Protein AF-A0A210Q8X9-F1 (afdb_monomer)

Sequence (97 aa):
MRQTYISLVETNIYQSVLCLDESNIYQSFLCLDETNMYQSVLCLDETNIYQSFLCLDETTMYQSVLCLDKTNIYQSALCLDETNIYQSFLCLDEANM

pLDDT: mean 89.74, std 10.31, range [41.16, 97.44]

Radius of gyration: 13.38 Å; Cα contacts (8 Å, |Δi|>4): 290; chains: 1; bounding box: 28×17×47 Å

Structure (mmCIF, N/CA/C/O backbone):
data_AF-A0A210Q8X9-F1
#
_entry.id   AF-A0A210Q8X9-F1
#
loop_
_atom_site.group_PDB
_atom_site.id
_atom_site.type_symbol
_atom_site.label_atom_id
_atom_site.label_alt_id
_atom_site.label_comp_id
_atom_site.label_asym_id
_atom_site.label_entity_id
_atom_site.label_seq_id
_atom_site.pdbx_PDB_ins_code
_atom_site.Cartn_x
_atom_site.Cartn_y
_atom_site.Cartn_z
_atom_site.occupancy
_atom_site.B_iso_or_equiv
_atom_site.auth_seq_id
_atom_site.auth_comp_id
_atom_site.auth_asym_id
_atom_site.auth_atom_id
_atom_site.pdbx_PDB_model_num
ATOM 1 N N . MET A 1 1 ? -3.373 -6.920 20.091 1.00 58.03 1 MET A N 1
ATOM 2 C CA . MET A 1 1 ? -3.508 -6.974 18.623 1.00 58.03 1 MET A CA 1
ATOM 3 C C . MET A 1 1 ? -4.982 -7.116 18.312 1.00 58.03 1 MET A C 1
ATOM 5 O O . MET A 1 1 ? -5.615 -7.991 18.892 1.00 58.03 1 MET A O 1
ATOM 9 N N . ARG A 1 2 ? -5.539 -6.174 17.550 1.00 74.88 2 ARG A N 1
ATOM 10 C CA . ARG A 1 2 ? -6.982 -6.047 17.339 1.00 74.88 2 ARG A CA 1
ATOM 11 C C . ARG A 1 2 ? -7.366 -6.736 16.033 1.00 74.88 2 ARG A C 1
ATOM 13 O O . ARG A 1 2 ? -6.728 -6.498 15.012 1.00 74.88 2 ARG A O 1
ATOM 20 N N . GLN A 1 3 ? -8.365 -7.607 16.117 1.00 86.19 3 GLN A N 1
ATOM 21 C CA . GLN A 1 3 ? -9.056 -8.162 14.962 1.00 86.19 3 GLN A CA 1
ATOM 22 C C . GLN A 1 3 ? -10.394 -7.442 14.853 1.00 86.19 3 GLN A C 1
ATOM 24 O O . GLN A 1 3 ? -11.138 -7.368 15.837 1.00 86.19 3 GLN A O 1
ATOM 29 N N . THR A 1 4 ? -10.688 -6.897 13.686 1.00 88.19 4 THR A N 1
ATOM 30 C CA . THR A 1 4 ? -11.949 -6.219 13.392 1.00 88.19 4 THR A CA 1
ATOM 31 C C . THR A 1 4 ? -12.498 -6.710 12.067 1.00 88.19 4 THR A C 1
ATOM 33 O O . THR A 1 4 ? -11.827 -7.387 11.296 1.00 88.19 4 THR A O 1
ATOM 36 N N . TYR A 1 5 ? -13.775 -6.435 11.832 1.00 93.00 5 TYR A N 1
ATOM 37 C CA . TYR A 1 5 ? -14.353 -6.640 10.510 1.00 93.00 5 TYR A CA 1
ATOM 38 C C . TYR A 1 5 ? -14.135 -5.396 9.641 1.00 93.00 5 TYR A C 1
ATOM 40 O O . TYR A 1 5 ? -13.689 -5.499 8.505 1.00 93.00 5 TYR A O 1
ATOM 48 N N . ILE A 1 6 ? -14.404 -4.222 10.211 1.00 93.56 6 ILE A N 1
ATOM 49 C CA . ILE A 1 6 ? -14.130 -2.911 9.623 1.00 93.56 6 ILE A CA 1
ATOM 50 C C . ILE A 1 6 ? -13.310 -2.125 10.642 1.00 93.56 6 ILE A C 1
ATOM 52 O O . ILE A 1 6 ? -13.643 -2.134 11.834 1.00 93.56 6 ILE A O 1
ATOM 56 N N . SER A 1 7 ? -12.259 -1.469 10.163 1.00 90.00 7 SER A N 1
ATOM 57 C CA . SER A 1 7 ? -11.501 -0.461 10.893 1.00 90.00 7 SER A CA 1
ATOM 58 C C . SER A 1 7 ? -11.629 0.885 10.197 1.00 90.00 7 SER A C 1
ATOM 60 O O . SER A 1 7 ? -11.745 0.932 8.974 1.00 90.00 7 SER A O 1
ATOM 62 N N . LEU A 1 8 ? -11.685 1.940 11.001 1.00 89.75 8 LEU A N 1
ATOM 63 C CA . LEU A 1 8 ? -11.798 3.321 10.557 1.00 89.75 8 LEU A CA 1
ATOM 64 C C . LEU A 1 8 ? -10.887 4.159 11.454 1.00 89.75 8 LEU A C 1
ATOM 66 O O . LEU A 1 8 ? -11.181 4.293 12.647 1.00 89.75 8 LEU A O 1
ATOM 70 N N . VAL A 1 9 ? -9.858 4.773 10.873 1.00 87.31 9 VAL A N 1
ATOM 71 C CA . VAL A 1 9 ? -9.013 5.776 11.538 1.00 87.31 9 VAL A CA 1
ATOM 72 C C . VAL A 1 9 ? -8.388 5.270 12.850 1.00 87.31 9 VAL A C 1
ATOM 74 O O . VAL A 1 9 ? -8.555 5.848 13.931 1.00 87.31 9 VAL A O 1
ATOM 77 N N . GLU A 1 10 ? -7.641 4.176 12.784 1.00 83.75 10 GLU A N 1
ATOM 78 C CA . GLU A 1 10 ? -6.754 3.710 13.849 1.00 83.75 10 GLU A CA 1
ATOM 79 C C . GLU A 1 10 ? -5.277 3.755 13.403 1.00 83.75 10 GLU A C 1
ATOM 81 O O . GLU A 1 10 ? -4.891 4.104 12.289 1.00 83.75 10 GLU A O 1
ATOM 86 N N . THR A 1 11 ? -4.381 3.503 14.353 1.00 88.88 11 THR A N 1
ATOM 87 C CA . THR A 1 11 ? -2.934 3.619 14.099 1.00 88.88 11 THR A CA 1
ATOM 88 C C . THR A 1 11 ? -2.286 2.287 13.756 1.00 88.88 11 THR A C 1
ATOM 90 O O . THR A 1 11 ? -1.218 2.263 13.145 1.00 88.88 11 THR A O 1
ATOM 93 N N . ASN A 1 12 ? -2.872 1.183 14.226 1.00 92.06 12 ASN A N 1
ATOM 94 C CA . ASN A 1 12 ? -2.286 -0.148 14.151 1.00 92.06 12 ASN A CA 1
ATOM 95 C C . ASN A 1 12 ? -3.375 -1.223 14.149 1.00 92.06 12 ASN A C 1
ATOM 97 O O . ASN A 1 12 ? -3.981 -1.504 15.189 1.00 92.06 12 ASN A O 1
ATOM 101 N N . ILE A 1 13 ? -3.528 -1.900 13.018 1.00 93.38 13 ILE A N 1
ATOM 102 C CA . ILE A 1 13 ? -4.460 -3.009 12.842 1.00 93.38 13 ILE A CA 1
ATOM 103 C C . ILE A 1 13 ? -3.686 -4.293 12.620 1.00 93.38 13 ILE A C 1
ATOM 105 O O . ILE A 1 13 ? -2.798 -4.388 11.777 1.00 93.38 13 ILE A O 1
ATOM 109 N N . TYR A 1 14 ? -4.027 -5.316 13.401 1.00 94.50 14 TYR A N 1
ATOM 110 C CA . TYR A 1 14 ? -3.431 -6.628 13.191 1.00 94.50 14 TYR A CA 1
ATOM 111 C C . TYR A 1 14 ? -4.143 -7.386 12.076 1.00 94.50 14 TYR A C 1
ATOM 113 O O . TYR A 1 14 ? -3.495 -8.010 11.244 1.00 94.50 14 TYR A O 1
ATOM 121 N N . GLN A 1 15 ? -5.474 -7.334 12.058 1.00 94.88 15 GLN A N 1
ATOM 122 C CA . GLN A 1 15 ? -6.260 -7.979 11.020 1.00 94.88 15 GLN A CA 1
ATOM 123 C C . GLN A 1 15 ? -7.608 -7.278 10.861 1.00 94.88 15 GLN A C 1
ATOM 125 O O . GLN A 1 15 ? -8.313 -7.088 11.855 1.00 94.88 15 GLN A O 1
ATOM 130 N N . SER A 1 16 ? -7.980 -6.958 9.626 1.00 95.12 16 SER A N 1
ATOM 131 C CA . SER A 1 16 ? -9.333 -6.524 9.275 1.00 95.12 16 SER A CA 1
ATOM 132 C C . SER A 1 16 ? -9.806 -7.181 7.982 1.00 95.12 16 SER A C 1
ATOM 134 O O . SER A 1 16 ? -9.028 -7.819 7.277 1.00 95.12 16 SER A O 1
ATOM 136 N N . VAL A 1 17 ? -11.093 -7.058 7.667 1.00 96.19 17 VAL A N 1
ATOM 137 C CA . VAL A 1 17 ? -11.567 -7.295 6.295 1.00 96.19 17 VAL A CA 1
ATOM 138 C C . VAL A 1 17 ? -11.451 -6.005 5.492 1.00 96.19 17 VAL A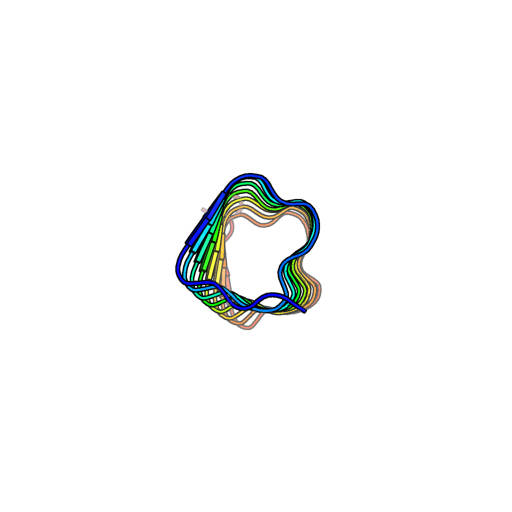 C 1
ATOM 140 O O . VAL A 1 17 ? -11.018 -6.041 4.345 1.00 96.19 17 VAL A O 1
ATOM 143 N N . LEU A 1 18 ? -11.815 -4.879 6.102 1.00 95.88 18 LEU A N 1
ATOM 144 C CA . LEU A 1 18 ? -11.733 -3.558 5.495 1.00 95.88 18 LEU A CA 1
ATOM 145 C C . LEU A 1 18 ? -11.020 -2.597 6.444 1.00 95.88 18 LEU A C 1
ATOM 147 O O . LEU A 1 18 ? -11.388 -2.512 7.622 1.00 95.88 18 LEU A O 1
ATOM 151 N N . CYS A 1 19 ? -10.025 -1.892 5.930 1.00 94.25 19 CYS A N 1
ATOM 152 C CA . CYS A 1 19 ? -9.402 -0.750 6.584 1.00 94.25 19 CYS A CA 1
ATOM 153 C C . CYS A 1 19 ? -9.597 0.498 5.723 1.00 94.25 19 CYS A C 1
ATOM 155 O O . CYS A 1 19 ? -9.804 0.381 4.512 1.00 94.25 19 CYS A O 1
ATOM 157 N N . LEU A 1 20 ? -9.628 1.646 6.392 1.00 94.62 20 LEU A N 1
ATOM 158 C CA . LEU A 1 20 ? -9.726 2.955 5.771 1.00 94.62 20 LEU A CA 1
ATOM 159 C C . LEU A 1 20 ? -9.012 3.974 6.667 1.00 94.62 20 LEU A C 1
ATOM 161 O O . LEU A 1 20 ? -9.330 4.053 7.864 1.00 94.62 20 LEU A O 1
ATOM 165 N N . ASP A 1 21 ? -8.143 4.789 6.073 1.00 92.06 21 ASP A N 1
ATOM 166 C CA . ASP A 1 21 ? -7.463 5.923 6.720 1.00 92.06 21 ASP A CA 1
ATOM 167 C C . ASP A 1 21 ? -6.629 5.542 7.972 1.00 92.06 21 ASP A C 1
ATOM 169 O O . ASP A 1 21 ? -6.585 6.259 8.980 1.00 92.06 21 ASP A O 1
ATOM 173 N N . GLU A 1 22 ? -5.973 4.390 7.955 1.00 88.94 22 GLU A N 1
ATOM 174 C CA . GLU A 1 22 ? -5.084 3.859 8.989 1.00 88.94 22 GLU A CA 1
ATOM 175 C C . GLU A 1 22 ? -3.599 4.098 8.674 1.00 88.94 22 GLU A C 1
ATOM 177 O O . GLU A 1 22 ? -3.138 4.311 7.554 1.00 88.94 22 GLU A O 1
ATOM 182 N N . SER A 1 23 ? -2.766 4.021 9.714 1.00 90.81 23 SER A N 1
ATOM 183 C CA . SER A 1 23 ? -1.316 4.185 9.535 1.00 90.81 23 SER A CA 1
ATOM 184 C C . SER A 1 23 ? -0.572 2.877 9.251 1.00 90.81 23 SER A C 1
ATOM 186 O O . SER A 1 23 ? 0.385 2.871 8.480 1.00 90.81 23 SER A O 1
ATOM 188 N N . ASN A 1 24 ? -0.932 1.779 9.925 1.00 93.75 24 ASN A N 1
ATOM 189 C CA . ASN A 1 24 ? -0.208 0.509 9.818 1.00 93.75 24 ASN A CA 1
ATOM 190 C C . ASN A 1 24 ? -1.155 -0.680 9.929 1.00 93.75 24 ASN A C 1
ATOM 192 O O . ASN A 1 24 ? -1.810 -0.863 10.960 1.00 93.75 24 ASN A O 1
ATOM 196 N N . ILE A 1 25 ? -1.156 -1.547 8.922 1.00 94.31 25 ILE A N 1
ATOM 197 C CA . ILE A 1 25 ? -1.989 -2.746 8.914 1.00 94.31 25 ILE A CA 1
ATOM 198 C C . ILE A 1 25 ? -1.138 -3.956 8.563 1.00 94.31 25 ILE A C 1
ATOM 200 O O . ILE A 1 25 ? -0.400 -3.997 7.576 1.00 94.31 25 ILE A O 1
ATOM 204 N N . TYR A 1 26 ? -1.253 -4.979 9.401 1.00 96.38 26 TYR A N 1
ATOM 205 C CA . TYR A 1 26 ? -0.541 -6.226 9.185 1.00 96.38 26 TYR A CA 1
ATOM 206 C C . TYR A 1 26 ? -1.244 -7.105 8.141 1.00 96.38 26 TYR A C 1
ATOM 208 O O . TYR A 1 26 ? -0.595 -7.615 7.231 1.00 96.38 26 TYR A O 1
ATOM 216 N N . GLN A 1 27 ? -2.564 -7.268 8.239 1.00 96.12 27 GLN A N 1
ATOM 217 C CA . GLN A 1 27 ? -3.355 -8.035 7.277 1.00 96.12 27 GLN A CA 1
ATOM 218 C C . GLN A 1 27 ? -4.714 -7.384 7.031 1.00 96.12 27 GLN A C 1
ATOM 220 O O . GLN A 1 27 ? -5.436 -7.068 7.978 1.00 96.12 27 GLN A O 1
ATOM 225 N N . SER A 1 28 ? -5.097 -7.266 5.764 1.00 96.19 28 SER A N 1
ATOM 226 C CA . SER A 1 28 ? -6.469 -6.943 5.379 1.00 96.19 28 SER A CA 1
ATOM 227 C C . SER A 1 28 ? -6.901 -7.700 4.132 1.00 96.19 28 SER A C 1
ATOM 229 O O . SER A 1 28 ? -6.076 -8.239 3.397 1.00 96.19 28 SER A O 1
ATOM 231 N N . PHE A 1 29 ? -8.203 -7.747 3.873 1.00 96.81 29 PHE A N 1
ATOM 232 C CA . PHE A 1 29 ? -8.679 -8.104 2.542 1.00 96.81 29 PHE A CA 1
ATOM 233 C C . PHE A 1 29 ? -8.635 -6.880 1.619 1.00 96.81 29 PHE A C 1
ATOM 235 O O . PHE A 1 29 ? -8.106 -6.975 0.514 1.00 96.81 29 PHE A O 1
ATOM 242 N N . LEU A 1 30 ? -9.138 -5.740 2.094 1.00 96.19 30 LEU A N 1
ATOM 243 C CA 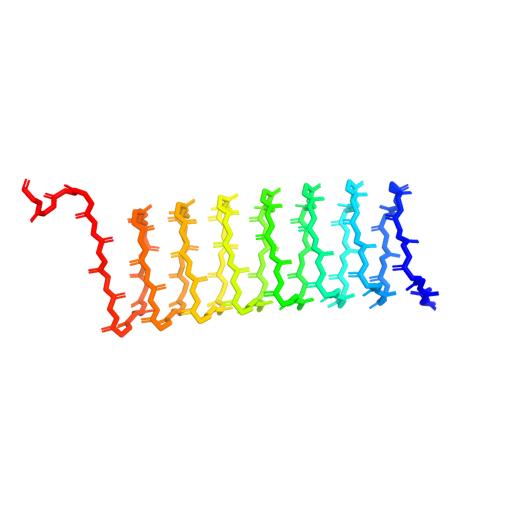. LEU A 1 30 ? -9.189 -4.475 1.369 1.00 96.19 30 LEU A CA 1
ATOM 244 C C . LEU A 1 30 ? -8.652 -3.333 2.243 1.00 96.19 30 LEU A C 1
ATOM 246 O O . LEU A 1 30 ? -9.046 -3.215 3.407 1.00 96.19 30 LEU A O 1
ATOM 250 N N . CYS A 1 31 ? -7.788 -2.509 1.664 1.00 93.75 31 CYS A N 1
ATOM 251 C CA . CYS A 1 31 ? -7.216 -1.314 2.281 1.00 93.75 31 CYS A CA 1
ATOM 252 C C . CYS A 1 31 ? -7.311 -0.124 1.339 1.00 93.75 31 CYS A C 1
ATOM 254 O O . CYS A 1 31 ? -7.247 -0.309 0.118 1.00 93.75 31 CYS A O 1
ATOM 256 N N . LEU A 1 32 ? -7.570 1.038 1.931 1.00 94.38 32 LEU A N 1
ATOM 257 C CA . LEU A 1 32 ? -7.756 2.300 1.235 1.00 94.38 32 LEU A CA 1
ATOM 258 C C . LEU A 1 32 ? -7.095 3.412 2.049 1.00 94.38 32 LEU A C 1
ATOM 260 O O . LEU A 1 32 ? -7.404 3.559 3.234 1.00 94.38 32 LEU A O 1
ATOM 264 N N . ASP A 1 33 ? -6.277 4.228 1.389 1.00 92.12 33 ASP A N 1
ATOM 265 C CA . ASP A 1 33 ? -5.677 5.435 1.967 1.00 92.12 33 ASP A CA 1
ATOM 266 C C . ASP A 1 33 ? -4.786 5.162 3.201 1.00 92.12 33 ASP A C 1
ATOM 268 O O . ASP A 1 33 ? -4.832 5.887 4.201 1.00 92.12 33 ASP A O 1
ATOM 272 N N . GLU A 1 34 ? -3.951 4.115 3.166 1.00 89.44 34 GLU A N 1
ATOM 273 C CA . GLU A 1 34 ? -3.076 3.747 4.288 1.00 89.44 34 GLU A CA 1
ATOM 274 C C . GLU A 1 34 ? -1.593 4.079 4.039 1.00 89.44 34 GLU A C 1
ATOM 276 O O . GLU A 1 34 ? -1.079 4.265 2.933 1.00 89.44 34 GLU A O 1
ATOM 281 N N . THR A 1 35 ? -0.827 4.189 5.127 1.00 92.12 35 THR A N 1
ATOM 282 C CA . THR A 1 35 ? 0.614 4.474 4.997 1.00 92.12 35 THR A CA 1
ATOM 283 C C . THR A 1 35 ? 1.442 3.205 4.792 1.00 92.12 35 THR A C 1
ATOM 285 O O . THR A 1 35 ? 2.354 3.185 3.964 1.00 92.12 35 THR A O 1
ATOM 288 N N . ASN A 1 36 ? 1.185 2.152 5.577 1.00 94.19 36 ASN A N 1
ATOM 289 C CA . ASN A 1 36 ? 1.974 0.922 5.543 1.00 94.19 36 ASN A CA 1
ATOM 290 C C . ASN A 1 36 ? 1.101 -0.330 5.629 1.00 94.19 36 ASN A C 1
ATOM 292 O O . ASN A 1 36 ? 0.437 -0.588 6.637 1.00 94.19 36 ASN A O 1
ATOM 296 N N . MET A 1 37 ? 1.249 -1.176 4.617 1.00 95.50 37 MET A N 1
ATOM 297 C CA . MET A 1 37 ? 0.511 -2.414 4.437 1.00 95.50 37 MET A CA 1
ATOM 298 C C . MET A 1 37 ? 1.466 -3.594 4.333 1.00 95.50 37 MET A C 1
ATOM 300 O O . MET A 1 37 ? 2.286 -3.683 3.418 1.00 95.50 37 MET A O 1
ATOM 304 N N . TYR A 1 38 ? 1.366 -4.546 5.259 1.00 97.31 38 TYR A N 1
ATOM 305 C CA . TYR A 1 38 ? 2.179 -5.755 5.155 1.00 97.31 38 TYR A CA 1
ATOM 306 C C . TYR A 1 38 ? 1.574 -6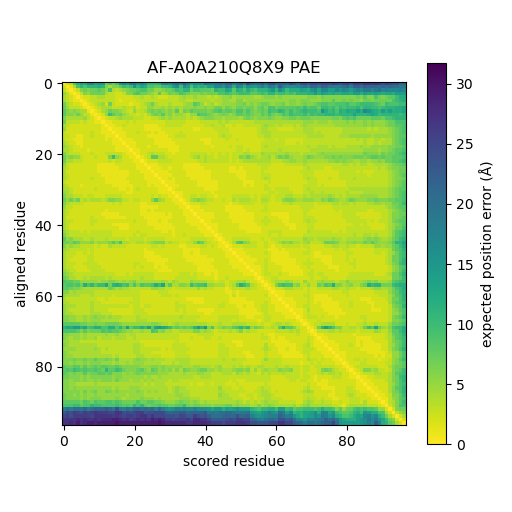.759 4.165 1.00 97.31 38 TYR A C 1
ATOM 308 O O . TYR A 1 38 ? 2.264 -7.217 3.256 1.00 97.31 38 TYR A O 1
ATOM 316 N N . GLN A 1 39 ? 0.291 -7.090 4.307 1.00 97.00 39 GLN A N 1
ATOM 317 C CA . GLN A 1 39 ? -0.403 -8.019 3.416 1.00 97.00 39 GLN A CA 1
ATOM 318 C C . GLN A 1 39 ? -1.834 -7.562 3.142 1.00 97.00 39 GLN A C 1
ATOM 320 O O . GLN A 1 39 ? -2.610 -7.341 4.075 1.00 97.00 39 GLN A O 1
ATOM 325 N N . SER A 1 40 ? -2.204 -7.510 1.866 1.00 96.50 40 SER A N 1
ATOM 326 C CA . SER A 1 40 ? -3.587 -7.331 1.433 1.00 96.50 40 SER A CA 1
ATOM 327 C C . SER A 1 40 ? -3.947 -8.243 0.262 1.00 96.50 40 SER A C 1
ATOM 329 O O . SER A 1 40 ? -3.084 -8.849 -0.378 1.00 96.50 40 SER A O 1
ATOM 331 N N . VAL A 1 41 ? -5.243 -8.367 -0.021 1.00 97.44 41 VAL A N 1
ATOM 332 C CA . VAL A 1 41 ? -5.686 -8.850 -1.336 1.00 97.44 41 VAL A CA 1
ATOM 333 C C . VAL A 1 41 ? -5.786 -7.667 -2.293 1.00 97.44 41 VAL A C 1
ATOM 335 O O . VAL A 1 41 ? -5.312 -7.757 -3.422 1.00 97.44 41 VAL A O 1
ATOM 338 N N . LEU A 1 42 ? -6.385 -6.571 -1.831 1.00 96.88 42 LEU A N 1
ATOM 339 C CA . LEU A 1 42 ? -6.593 -5.342 -2.582 1.00 96.88 42 LEU A CA 1
ATOM 340 C C . LEU A 1 42 ? -6.048 -4.154 -1.781 1.00 96.88 42 LEU A C 1
ATOM 342 O O . LEU A 1 42 ? -6.390 -4.007 -0.606 1.00 96.88 42 LEU A O 1
ATOM 346 N N . CYS A 1 43 ? -5.252 -3.313 -2.434 1.00 93.56 43 CYS A N 1
ATOM 347 C CA . CYS A 1 43 ? -4.786 -2.027 -1.916 1.00 93.56 43 CYS A CA 1
ATOM 348 C C . CYS A 1 43 ? -5.043 -0.920 -2.933 1.00 93.56 43 CYS A C 1
ATOM 350 O O . CYS A 1 43 ? -4.887 -1.146 -4.140 1.00 93.56 43 CYS A O 1
ATOM 352 N N . LEU A 1 44 ? -5.466 0.227 -2.413 1.00 94.06 44 LEU A N 1
ATOM 353 C CA . LEU A 1 44 ? -5.720 1.447 -3.158 1.00 94.06 44 LEU A CA 1
ATOM 354 C C . LEU A 1 44 ? -5.125 2.620 -2.367 1.00 94.06 44 LEU A C 1
ATOM 356 O O . LEU A 1 44 ? -5.426 2.753 -1.182 1.00 94.06 44 LEU A O 1
ATOM 360 N N . ASP A 1 45 ? -4.347 3.466 -3.032 1.00 90.69 45 ASP A N 1
ATOM 361 C CA . ASP A 1 45 ? -3.864 4.757 -2.519 1.00 90.69 45 ASP A CA 1
ATOM 362 C C . ASP A 1 45 ? -3.018 4.641 -1.225 1.00 90.69 45 ASP A C 1
ATOM 364 O O . ASP A 1 45 ? -3.167 5.355 -0.237 1.00 90.69 45 ASP A O 1
ATOM 368 N N . GLU A 1 46 ? -2.076 3.713 -1.237 1.00 85.44 46 GLU A N 1
ATOM 369 C CA . GLU A 1 46 ? -1.102 3.374 -0.206 1.00 85.44 46 GLU A CA 1
ATOM 370 C C . GLU A 1 46 ? 0.302 3.945 -0.465 1.00 85.44 46 GLU A C 1
ATOM 372 O O . GLU A 1 46 ? 0.837 4.004 -1.576 1.00 85.44 46 GLU A O 1
ATOM 377 N N . THR A 1 47 ? 1.038 4.240 0.608 1.00 92.06 47 THR A N 1
ATOM 378 C CA . THR A 1 47 ? 2.454 4.625 0.444 1.00 92.06 47 THR A CA 1
ATOM 379 C C . THR A 1 47 ? 3.377 3.416 0.253 1.00 92.06 47 THR A C 1
ATOM 381 O O . THR A 1 47 ? 4.209 3.404 -0.661 1.00 92.06 47 THR A O 1
ATOM 384 N N . ASN A 1 48 ? 3.274 2.404 1.124 1.00 94.62 48 ASN A N 1
ATOM 385 C CA . ASN A 1 48 ? 4.166 1.242 1.121 1.00 94.62 48 ASN A CA 1
ATOM 386 C C . ASN A 1 48 ? 3.404 -0.071 1.304 1.00 94.62 48 ASN A C 1
ATOM 388 O O . ASN A 1 48 ? 2.780 -0.292 2.344 1.00 94.62 48 ASN A O 1
ATOM 392 N N . ILE A 1 49 ? 3.582 -0.997 0.361 1.00 94.81 49 ILE A N 1
ATOM 393 C CA . ILE A 1 49 ? 3.034 -2.353 0.445 1.00 94.81 49 ILE A CA 1
ATOM 394 C C . ILE A 1 49 ? 4.142 -3.388 0.350 1.00 94.81 49 ILE A C 1
ATOM 396 O O . ILE A 1 49 ? 4.953 -3.391 -0.581 1.00 94.81 49 ILE A O 1
ATOM 400 N N . TYR A 1 50 ? 4.134 -4.334 1.283 1.00 97.31 50 TYR A N 1
ATOM 401 C CA . TYR A 1 50 ? 5.009 -5.492 1.192 1.00 97.31 50 TYR A CA 1
ATOM 402 C C . TYR A 1 50 ? 4.440 -6.562 0.249 1.00 97.31 50 TYR A C 1
ATOM 404 O O . TYR A 1 50 ? 5.136 -7.006 -0.662 1.00 97.31 50 TYR A O 1
ATOM 412 N N . GLN A 1 51 ? 3.179 -6.962 0.423 1.00 97.12 51 GLN A N 1
ATOM 413 C CA . GLN A 1 51 ? 2.528 -7.962 -0.425 1.00 97.12 51 GLN A CA 1
ATOM 414 C C . GLN A 1 51 ? 1.072 -7.605 -0.722 1.00 97.12 51 GLN A C 1
ATOM 416 O O . GLN A 1 51 ? 0.295 -7.354 0.197 1.00 97.12 51 GLN A O 1
ATOM 421 N N . SER A 1 52 ? 0.689 -7.668 -1.997 1.00 96.81 52 SER A N 1
ATOM 422 C CA . SER A 1 52 ? -0.712 -7.595 -2.418 1.00 96.81 52 SER A CA 1
ATOM 423 C C . SER A 1 52 ? -1.006 -8.554 -3.575 1.00 96.81 52 SER A C 1
ATOM 425 O O . SER A 1 52 ? -0.105 -8.961 -4.303 1.00 96.81 52 SER A O 1
ATOM 427 N N . PHE A 1 53 ? -2.267 -8.934 -3.777 1.00 96.88 53 PHE A N 1
ATOM 428 C CA . PHE A 1 53 ? -2.665 -9.542 -5.045 1.00 96.88 53 PHE A CA 1
ATOM 429 C C . PHE A 1 53 ? -2.847 -8.466 -6.125 1.00 96.88 53 PHE A C 1
ATOM 431 O O . PHE A 1 53 ? -2.284 -8.595 -7.213 1.00 96.88 53 PHE A O 1
ATOM 438 N N . LEU A 1 54 ? -3.587 -7.400 -5.815 1.00 96.06 54 LEU A N 1
ATOM 439 C CA . LEU A 1 54 ? -3.848 -6.270 -6.705 1.00 96.06 54 LEU A CA 1
ATOM 440 C C . LEU A 1 54 ? -3.632 -4.939 -5.977 1.00 96.06 54 LEU A C 1
ATOM 442 O O . LEU A 1 54 ? -4.049 -4.749 -4.835 1.00 96.06 54 LEU A O 1
ATOM 446 N N . CYS A 1 55 ? -2.972 -4.021 -6.666 1.00 92.62 55 CYS A N 1
ATOM 447 C CA . CYS A 1 55 ? -2.370 -2.846 -6.070 1.00 92.62 55 CYS A CA 1
ATOM 448 C C . CYS A 1 55 ? -2.499 -1.657 -7.039 1.00 92.62 55 CYS A C 1
ATOM 450 O O . CYS A 1 55 ? -1.984 -1.755 -8.156 1.00 92.62 55 CYS A O 1
ATOM 452 N N . LEU A 1 56 ? -3.201 -0.585 -6.641 1.00 93.12 56 LEU A N 1
ATOM 453 C CA . LEU A 1 56 ? -3.541 0.580 -7.487 1.00 93.12 56 LEU A CA 1
ATOM 454 C C . LEU A 1 56 ? -3.042 1.889 -6.856 1.00 93.12 56 LEU A C 1
ATOM 456 O O . LEU A 1 56 ? -3.218 2.055 -5.663 1.00 93.12 56 LEU A O 1
ATOM 460 N N . ASP A 1 57 ? -2.303 2.711 -7.614 1.00 87.44 57 ASP A N 1
ATOM 461 C CA . ASP A 1 57 ? -1.756 4.032 -7.209 1.00 87.44 57 ASP A CA 1
ATOM 462 C C . ASP A 1 57 ? -0.927 4.078 -5.895 1.00 87.44 57 ASP A C 1
ATOM 464 O O . ASP A 1 57 ? -1.329 4.668 -4.903 1.00 87.44 57 ASP A O 1
ATOM 468 N N . GLU A 1 58 ? 0.268 3.453 -5.882 1.00 80.19 58 GLU A N 1
ATOM 469 C CA . GLU A 1 58 ? 1.178 3.447 -4.708 1.00 80.19 58 GLU A CA 1
ATOM 470 C C . GLU A 1 58 ? 2.530 4.047 -5.069 1.00 80.19 58 GLU A C 1
ATOM 472 O O . GLU A 1 58 ? 3.055 3.916 -6.180 1.00 80.19 58 GLU A O 1
ATOM 477 N N . THR A 1 59 ? 3.224 4.515 -4.036 1.00 87.56 59 THR A N 1
ATOM 478 C CA . THR A 1 59 ? 4.637 4.873 -4.162 1.00 87.56 59 THR A CA 1
ATOM 479 C C . THR A 1 59 ? 5.560 3.649 -4.247 1.00 87.56 59 THR A C 1
ATOM 481 O O . THR A 1 59 ? 6.424 3.592 -5.128 1.00 87.56 59 THR A O 1
ATOM 484 N 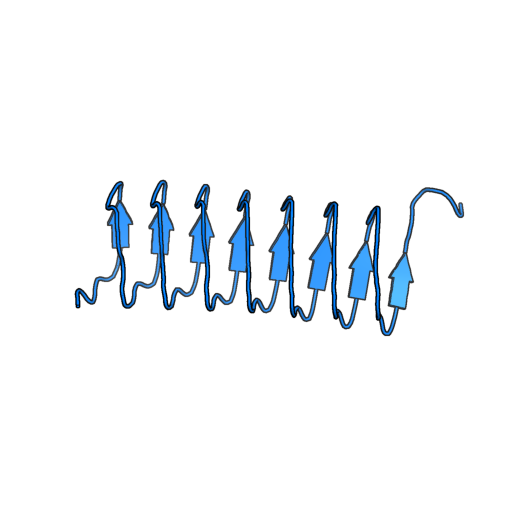N . THR A 1 60 ? 5.428 2.676 -3.335 1.00 92.25 60 THR A N 1
ATOM 485 C CA . THR A 1 60 ? 6.378 1.552 -3.234 1.00 92.25 60 THR A CA 1
ATOM 486 C C . THR A 1 60 ? 5.687 0.218 -2.996 1.00 92.25 60 THR A C 1
ATOM 488 O O . THR A 1 60 ? 4.919 0.054 -2.049 1.00 92.25 60 THR A O 1
ATOM 491 N N . MET A 1 61 ? 6.049 -0.777 -3.802 1.00 93.50 61 MET A N 1
ATOM 492 C CA . MET A 1 61 ? 5.483 -2.115 -3.736 1.00 93.50 61 MET A CA 1
ATOM 493 C C . MET A 1 61 ? 6.590 -3.177 -3.841 1.00 93.50 61 MET A C 1
ATOM 495 O O . MET A 1 61 ? 7.407 -3.169 -4.766 1.00 93.50 61 MET A O 1
ATOM 499 N N . TYR A 1 62 ? 6.646 -4.101 -2.878 1.00 96.19 62 TYR A N 1
ATOM 500 C CA . TYR A 1 62 ? 7.650 -5.168 -2.886 1.00 96.19 62 TYR A CA 1
ATOM 501 C C . TYR A 1 62 ? 7.224 -6.377 -3.735 1.00 96.19 62 TYR A C 1
ATOM 503 O O . TYR A 1 62 ? 7.957 -6.767 -4.643 1.00 96.19 62 TYR A O 1
ATOM 511 N N . GLN A 1 63 ? 6.058 -6.970 -3.473 1.00 95.75 63 GLN A N 1
ATOM 512 C CA . GLN A 1 63 ? 5.529 -8.093 -4.254 1.00 95.75 63 GLN A CA 1
ATOM 513 C C . GLN A 1 63 ? 4.040 -7.969 -4.579 1.00 95.75 63 GLN A C 1
ATOM 515 O O . GLN A 1 63 ? 3.209 -7.818 -3.681 1.00 95.75 63 GLN A O 1
ATOM 520 N N . SER A 1 64 ? 3.700 -8.114 -5.859 1.00 95.62 64 SER A N 1
ATOM 521 C CA . SER A 1 64 ? 2.313 -8.198 -6.305 1.00 95.62 64 SER A CA 1
ATOM 522 C C . SER A 1 64 ? 2.100 -9.229 -7.405 1.00 95.62 64 SER A C 1
ATOM 524 O O . SER A 1 64 ? 3.040 -9.726 -8.029 1.00 95.62 64 SER A O 1
ATOM 526 N N . VAL A 1 65 ? 0.836 -9.579 -7.643 1.00 96.44 65 VAL A N 1
ATOM 527 C CA . VAL A 1 65 ? 0.456 -10.257 -8.888 1.00 96.44 65 VAL A CA 1
ATOM 528 C C . VAL A 1 65 ? 0.165 -9.215 -9.964 1.00 96.44 65 VAL A C 1
ATOM 530 O O . VAL A 1 65 ? 0.632 -9.356 -11.092 1.00 96.44 65 VAL A O 1
ATOM 533 N N . LEU A 1 66 ? -0.591 -8.177 -9.609 1.00 94.81 66 LEU A N 1
ATOM 534 C CA . LEU A 1 66 ? -0.990 -7.086 -10.489 1.00 94.81 66 LEU A CA 1
ATOM 535 C C . LEU A 1 66 ? -0.643 -5.744 -9.839 1.00 94.81 66 LEU A C 1
ATOM 537 O O . LEU A 1 66 ? -1.052 -5.486 -8.703 1.00 94.81 66 LEU A O 1
ATOM 541 N N . CYS A 1 67 ? 0.051 -4.888 -10.581 1.00 91.31 67 CYS A N 1
ATOM 542 C CA . CYS A 1 67 ? 0.280 -3.491 -10.224 1.00 91.31 67 CYS A CA 1
ATOM 543 C C . CYS A 1 67 ? -0.107 -2.557 -11.361 1.00 91.31 67 CYS A C 1
ATOM 545 O O . CYS A 1 67 ? 0.121 -2.883 -12.530 1.00 91.31 67 CYS A O 1
ATOM 547 N N . LEU A 1 68 ? -0.736 -1.452 -10.969 1.00 91.88 68 LEU A N 1
ATOM 548 C CA . LEU A 1 68 ? -1.116 -0.349 -11.831 1.00 91.88 68 LEU A CA 1
ATOM 549 C C . LEU A 1 68 ? -0.664 0.962 -11.177 1.00 91.88 68 LEU A C 1
ATOM 551 O O . LEU A 1 68 ? -0.888 1.140 -9.972 1.00 91.88 68 LEU A O 1
ATOM 555 N N . ASP A 1 69 ? -0.101 1.861 -11.983 1.00 85.88 69 ASP A N 1
ATOM 556 C CA . ASP A 1 69 ? 0.237 3.243 -11.630 1.00 85.88 69 ASP A CA 1
ATOM 557 C C . ASP A 1 69 ? 1.153 3.368 -10.396 1.00 85.88 69 ASP A C 1
ATOM 559 O O . ASP A 1 69 ? 0.832 4.070 -9.437 1.00 85.88 69 ASP A O 1
ATOM 563 N N . LYS A 1 70 ? 2.299 2.670 -10.351 1.00 77.25 70 LYS A N 1
ATOM 564 C CA . LYS A 1 70 ? 3.274 2.788 -9.245 1.00 77.25 70 LYS A CA 1
ATOM 565 C C . LYS A 1 70 ? 4.564 3.488 -9.641 1.00 77.25 70 LYS A C 1
ATOM 567 O O . LYS A 1 70 ? 5.061 3.493 -10.771 1.00 77.25 70 LYS A O 1
ATOM 572 N N . THR A 1 71 ? 5.197 4.049 -8.612 1.00 83.94 71 THR A N 1
ATOM 573 C CA . THR A 1 71 ? 6.534 4.632 -8.765 1.00 83.94 71 THR A CA 1
ATOM 574 C C . THR A 1 71 ? 7.633 3.566 -8.707 1.00 83.94 71 THR A C 1
ATOM 576 O O . THR A 1 71 ? 8.565 3.607 -9.511 1.00 83.94 71 THR A O 1
ATOM 579 N N . ASN A 1 72 ? 7.567 2.624 -7.756 1.00 89.56 72 ASN A N 1
ATOM 580 C CA . ASN A 1 72 ? 8.612 1.616 -7.546 1.00 89.56 72 ASN A CA 1
ATOM 581 C C . ASN A 1 72 ? 8.049 0.226 -7.234 1.00 89.56 72 ASN A C 1
ATOM 583 O O . ASN A 1 72 ? 7.361 0.031 -6.230 1.00 89.56 72 ASN A O 1
ATOM 587 N N . ILE A 1 73 ? 8.454 -0.761 -8.032 1.00 90.25 73 ILE A N 1
ATOM 588 C CA . ILE A 1 73 ? 8.080 -2.169 -7.900 1.00 90.25 73 ILE A CA 1
ATOM 589 C C . ILE A 1 73 ? 9.323 -3.044 -7.839 1.00 90.25 73 ILE A C 1
ATOM 591 O O . ILE A 1 73 ? 10.171 -3.019 -8.734 1.00 90.25 73 ILE A O 1
ATOM 595 N N . TYR A 1 74 ? 9.414 -3.887 -6.812 1.00 93.69 74 TYR A N 1
ATOM 596 C CA . TYR A 1 74 ? 10.466 -4.897 -6.767 1.00 93.69 74 TYR A CA 1
ATOM 597 C C . TYR A 1 74 ? 10.104 -6.133 -7.607 1.00 93.69 74 TYR A C 1
ATOM 599 O O . TYR A 1 74 ? 10.878 -6.533 -8.476 1.00 93.69 74 TYR A O 1
ATOM 607 N N . GLN A 1 75 ? 8.928 -6.726 -7.397 1.00 94.00 75 GLN A N 1
ATOM 608 C CA . GLN A 1 75 ? 8.482 -7.916 -8.126 1.00 94.00 75 GLN A CA 1
ATOM 609 C C . GLN A 1 75 ? 6.986 -7.876 -8.426 1.00 94.00 75 GLN A C 1
ATOM 611 O O . GLN A 1 75 ? 6.179 -7.786 -7.507 1.00 94.00 75 GLN A O 1
ATOM 616 N N . SER A 1 76 ? 6.614 -8.052 -9.691 1.00 94.12 76 SER A N 1
ATOM 617 C CA . SER A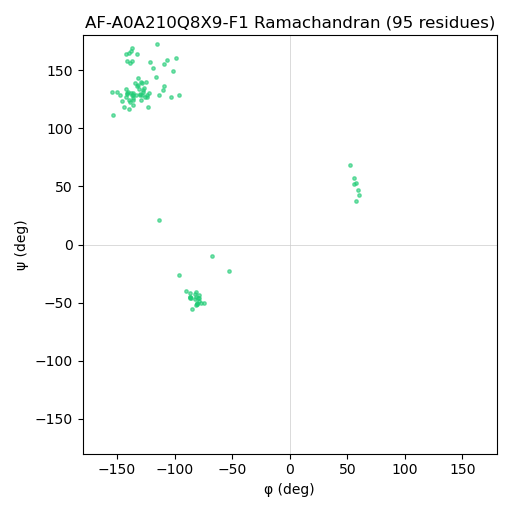 1 76 ? 5.219 -8.280 -10.085 1.00 94.12 76 SER A CA 1
ATOM 618 C C . SER A 1 76 ? 5.096 -9.385 -11.134 1.00 94.12 76 SER A C 1
ATOM 620 O O . SER A 1 76 ? 6.048 -9.677 -11.858 1.00 94.12 76 SER A O 1
ATOM 622 N N . ALA A 1 77 ? 3.923 -10.007 -11.263 1.00 95.56 77 ALA A N 1
ATOM 623 C CA . ALA A 1 77 ? 3.633 -10.786 -12.463 1.00 95.56 77 ALA A CA 1
ATOM 624 C C . ALA A 1 77 ? 3.274 -9.854 -13.632 1.00 95.56 77 ALA A C 1
ATOM 626 O O . ALA A 1 77 ? 3.875 -9.966 -14.700 1.00 95.56 77 ALA A O 1
ATOM 627 N N . LEU A 1 78 ? 2.348 -8.914 -13.431 1.00 93.94 78 LEU A N 1
ATOM 628 C CA . LEU A 1 78 ? 1.912 -7.955 -14.445 1.00 93.94 78 LEU A CA 1
ATOM 629 C C . LEU A 1 78 ? 1.999 -6.521 -13.903 1.00 93.94 78 LEU A C 1
ATOM 631 O O . LEU A 1 78 ? 1.535 -6.230 -12.800 1.00 93.94 78 LEU A O 1
ATOM 635 N N . CYS A 1 79 ? 2.578 -5.636 -14.704 1.00 91.12 79 CYS A N 1
ATOM 636 C CA . CYS A 1 79 ? 2.742 -4.214 -14.417 1.00 91.12 79 CYS A CA 1
ATOM 637 C C . CYS A 1 79 ? 2.139 -3.369 -15.537 1.00 91.12 79 CYS A C 1
ATOM 639 O O . CYS A 1 79 ? 2.330 -3.713 -16.711 1.00 91.12 79 CYS A O 1
ATOM 641 N N . LEU A 1 80 ? 1.469 -2.278 -15.170 1.00 91.19 80 LEU A N 1
ATOM 642 C CA . LEU A 1 80 ? 0.931 -1.280 -16.088 1.00 91.19 80 LEU A CA 1
ATOM 643 C C . LEU A 1 80 ? 1.288 0.131 -15.600 1.00 91.19 80 LEU A C 1
ATOM 645 O O . LEU A 1 80 ? 1.017 0.446 -14.447 1.00 91.19 80 LEU A O 1
ATOM 649 N N . ASP A 1 81 ? 1.863 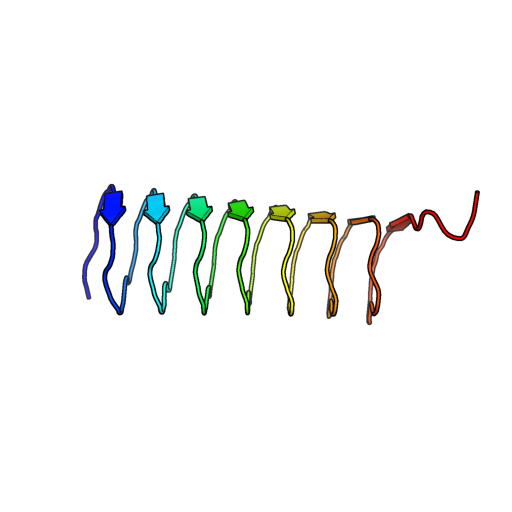0.948 -16.484 1.00 87.38 81 ASP A N 1
ATOM 650 C CA . ASP A 1 81 ? 2.139 2.378 -16.251 1.00 87.38 81 ASP A CA 1
ATOM 651 C C . ASP A 1 81 ? 3.017 2.640 -15.016 1.00 87.38 81 ASP A C 1
ATOM 653 O O . ASP A 1 81 ? 2.724 3.417 -14.111 1.00 87.38 81 ASP A O 1
ATOM 657 N N . GLU A 1 82 ? 4.153 1.945 -14.991 1.00 82.88 82 GLU A N 1
ATOM 658 C CA . GLU A 1 82 ? 5.068 1.903 -13.856 1.00 82.88 82 GLU A CA 1
ATOM 659 C C . GLU A 1 82 ? 6.372 2.648 -14.139 1.00 82.88 82 GLU A C 1
ATOM 661 O O . GLU A 1 82 ? 7.000 2.450 -15.178 1.00 82.88 82 GLU A O 1
ATOM 666 N N . THR A 1 83 ? 6.860 3.438 -13.177 1.00 86.75 83 THR A N 1
ATOM 667 C CA . THR A 1 83 ? 8.104 4.207 -13.387 1.00 86.75 83 THR A CA 1
ATOM 668 C C . THR A 1 83 ? 9.369 3.352 -13.233 1.00 86.75 83 THR A C 1
ATOM 670 O O . THR A 1 83 ? 10.290 3.455 -14.043 1.00 86.75 83 THR A O 1
ATOM 673 N N . ASN A 1 84 ? 9.459 2.521 -12.186 1.00 87.75 84 ASN A N 1
ATOM 674 C CA . ASN A 1 84 ? 10.622 1.666 -11.928 1.00 87.75 84 ASN A CA 1
ATOM 675 C C . ASN A 1 84 ? 10.193 0.253 -11.527 1.00 87.75 84 ASN A C 1
ATOM 677 O O . ASN A 1 84 ? 9.580 0.061 -10.479 1.00 87.75 84 ASN A O 1
ATOM 681 N N . ILE A 1 85 ? 10.610 -0.749 -12.304 1.00 89.00 85 ILE A N 1
ATOM 682 C CA . ILE A 1 85 ? 10.379 -2.167 -12.005 1.00 89.00 85 ILE A CA 1
ATOM 683 C C . ILE A 1 85 ? 11.711 -2.908 -11.979 1.00 89.00 85 ILE A C 1
ATOM 685 O O . ILE A 1 85 ? 12.468 -2.877 -12.949 1.00 89.00 85 ILE A O 1
ATOM 689 N N . TYR A 1 86 ? 11.985 -3.623 -10.889 1.00 92.19 86 TYR A N 1
ATOM 690 C CA . TYR A 1 86 ? 13.153 -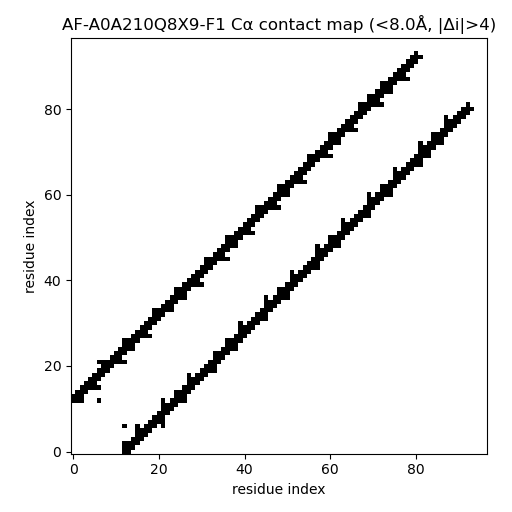4.500 -10.814 1.00 92.19 86 TYR A CA 1
ATOM 691 C C . TYR A 1 86 ? 12.917 -5.832 -11.539 1.00 92.19 86 TYR A C 1
ATOM 693 O O . TYR A 1 86 ? 13.787 -6.298 -12.276 1.00 92.19 86 TYR A O 1
ATOM 701 N N . GLN A 1 87 ? 11.743 -6.445 -11.359 1.00 91.69 87 GLN A N 1
ATOM 702 C CA . GLN A 1 87 ? 11.380 -7.687 -12.033 1.00 91.69 87 GLN A CA 1
ATOM 703 C C . GLN A 1 87 ? 9.875 -7.763 -12.316 1.00 91.69 87 GLN A C 1
ATOM 705 O O . GLN A 1 87 ? 9.055 -7.651 -11.405 1.00 91.69 87 GLN A O 1
ATOM 710 N N . SER A 1 88 ? 9.517 -8.045 -13.569 1.00 92.31 88 SER A N 1
ATOM 711 C CA . SER A 1 88 ? 8.155 -8.414 -13.958 1.00 92.31 88 SER A CA 1
ATOM 712 C C . SER A 1 88 ? 8.135 -9.553 -14.974 1.00 92.31 88 SER A C 1
ATOM 714 O O . SER A 1 88 ? 9.123 -9.793 -15.673 1.00 92.31 88 SER A O 1
ATOM 716 N N . PHE A 1 89 ? 7.021 -10.291 -15.037 1.00 92.94 89 PHE A N 1
ATOM 717 C CA . PHE A 1 89 ? 6.791 -11.250 -16.123 1.00 92.94 89 PHE A CA 1
ATOM 718 C C . PHE A 1 89 ? 6.268 -10.544 -17.382 1.00 92.94 89 PHE A C 1
ATOM 720 O O . PHE A 1 89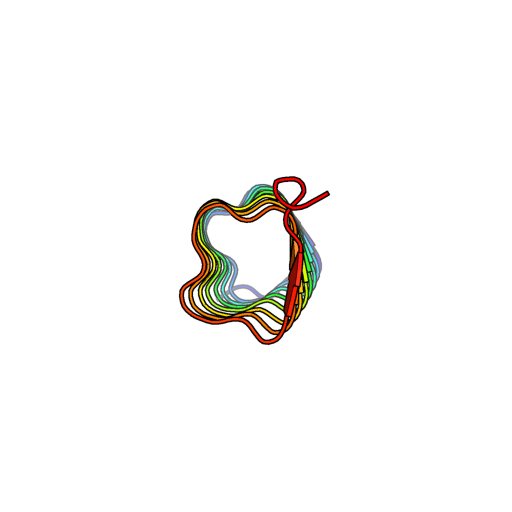 ? 6.714 -10.852 -18.486 1.00 92.94 89 PHE A O 1
ATOM 727 N N . LEU A 1 90 ? 5.364 -9.577 -17.218 1.00 92.00 90 LEU A N 1
ATOM 728 C CA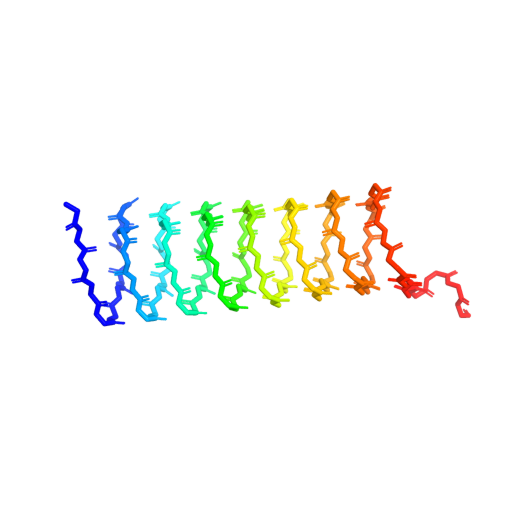 . LEU A 1 90 ? 4.900 -8.689 -18.280 1.00 92.00 90 LEU A CA 1
ATOM 729 C C . LEU A 1 90 ? 4.869 -7.246 -17.771 1.00 92.00 90 LEU A C 1
ATOM 731 O O . LEU A 1 90 ? 4.424 -6.989 -16.652 1.00 92.00 90 LEU A O 1
ATOM 735 N N . CYS A 1 91 ? 5.295 -6.316 -18.618 1.00 88.50 91 CYS A N 1
ATOM 736 C CA . CYS A 1 91 ? 5.187 -4.883 -18.382 1.00 88.50 91 CYS A CA 1
ATOM 737 C C . CYS A 1 91 ? 4.544 -4.239 -19.606 1.00 88.50 91 CYS A C 1
ATOM 739 O O . CYS A 1 91 ? 5.040 -4.423 -20.721 1.00 88.50 91 CYS A O 1
ATOM 741 N N . LEU A 1 92 ? 3.447 -3.521 -19.395 1.00 87.06 92 LEU A N 1
ATOM 742 C CA . LEU A 1 92 ? 2.838 -2.647 -20.386 1.00 87.06 92 LEU A CA 1
ATOM 743 C C . LEU A 1 92 ? 3.063 -1.212 -19.919 1.00 87.06 92 LEU A C 1
ATOM 745 O O . LEU A 1 92 ? 2.883 -0.911 -18.747 1.00 87.06 92 LEU A O 1
ATOM 749 N N . ASP A 1 93 ? 3.507 -0.358 -20.825 1.00 76.75 93 ASP A N 1
ATOM 750 C CA . ASP A 1 93 ? 3.792 1.044 -20.540 1.00 76.75 93 ASP A CA 1
ATOM 751 C C . ASP A 1 93 ? 3.223 1.854 -21.708 1.00 76.75 93 ASP A C 1
ATOM 753 O O . ASP A 1 93 ? 3.494 1.517 -22.872 1.00 76.75 93 ASP A O 1
ATOM 757 N N . GLU A 1 94 ? 2.419 2.883 -21.419 1.00 59.03 94 GLU A N 1
ATOM 758 C CA . GLU A 1 94 ? 1.900 3.823 -22.420 1.00 59.03 94 GLU A CA 1
ATOM 759 C C . GLU A 1 94 ? 3.013 4.434 -23.294 1.00 59.03 94 GLU A C 1
ATOM 761 O O . GLU A 1 94 ? 2.760 4.805 -24.442 1.00 59.03 94 GLU A O 1
ATOM 766 N N . ALA A 1 95 ? 4.269 4.457 -22.829 1.00 54.09 95 ALA A N 1
ATOM 767 C CA . ALA A 1 95 ? 5.408 4.955 -23.603 1.00 54.09 95 ALA A CA 1
ATOM 768 C C . ALA A 1 95 ? 5.801 4.102 -24.836 1.00 54.09 95 ALA A C 1
ATOM 770 O O . ALA A 1 95 ? 6.627 4.548 -25.635 1.00 54.09 95 ALA A O 1
ATOM 771 N N . ASN A 1 96 ? 5.237 2.897 -25.019 1.00 41.84 96 ASN A N 1
ATOM 772 C CA . ASN A 1 96 ? 5.557 1.983 -26.131 1.00 41.84 96 ASN A CA 1
ATOM 773 C C . ASN A 1 96 ? 4.405 1.749 -27.141 1.00 41.84 96 ASN A C 1
ATOM 775 O O . ASN A 1 96 ? 4.441 0.749 -27.868 1.00 41.84 96 ASN A O 1
ATOM 779 N N . MET A 1 97 ? 3.412 2.647 -27.227 1.00 41.16 97 MET A N 1
ATOM 780 C CA . MET A 1 97 ? 2.374 2.639 -28.282 1.00 41.16 97 MET A CA 1
ATOM 781 C C . MET A 1 97 ? 2.535 3.762 -29.309 1.00 41.16 97 MET A C 1
ATOM 783 O O . MET A 1 97 ? 2.737 4.928 -28.911 1.00 41.16 97 MET A O 1
#

Mean predicted aligned error: 4.58 Å

Nearest PDB structures (foldseek):
  4m98-assembly1_A  TM=1.719E-01  e=3.657E+00  Neisseria gonorrhoeae FA 1090

InterPro domains:
  IPR016133 Insect cysteine-rich antifreeze protein [SSF51156] (15-73)

Organism: Mizuhopecten yessoensis (NCBI:txid6573)

Secondary structure (DSSP, 8-state):
--B-SB--S-S-EEE-SB--S-SEEEE-SEEES-SEEEE-SEEES-SEEEEEEEEES-SEEEEEEEEES-SEEEEEEEEES-SEEEEEEEEE-GGG-

Solvent-accessible surface area (backbone atoms only — not comparable to full-atom values): 4545 Å² total; per-residue (Å²): 130,50,76,45,63,68,48,70,65,48,66,69,38,47,31,30,45,32,43,34,56,30,47,33,33,48,32,30,45,33,40,35,52,30,47,35,36,46,34,33,43,32,42,32,51,31,45,35,36,48,33,31,46,33,39,40,48,30,50,37,38,44,37,34,44,32,40,35,48,29,49,35,35,48,33,30,44,33,40,33,52,59,75,39,73,74,40,63,76,40,77,47,48,78,91,79,116

Foldseek 3Di:
DDEEQEEECEAEAAEYQEYENYEEYAEYQEYECYAEYAEYQYYDNYAEYAEYAEYECYAYYEEYQEYENYAYYAEYAEYECYNYYNDYVYYDHPVPD